Protein AF-A0A377H0F0-F1 (afdb_monomer)

Mean predicted aligned error: 3.4 Å

Secondary structure (DSSP, 8-state):
--TTS--EEE---HHHH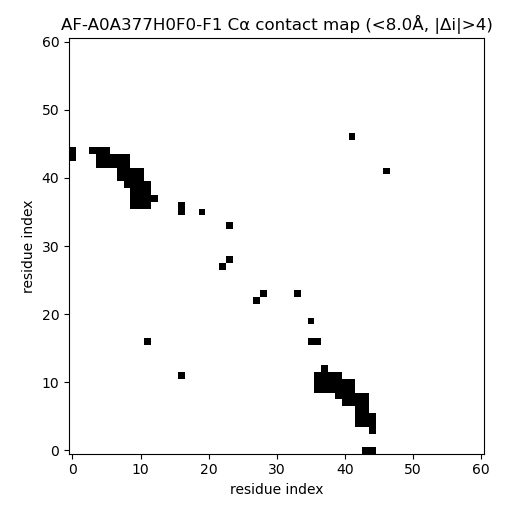HHHHHHHHHHPPTT-------S-EEEHHHHHHHHHHHHHHHH--

Organism: NCBI:txid858

Radius of gyration: 16.71 Å; Cα contacts (8 Å, |Δi|>4): 45; chains: 1; bounding box: 34×29×44 Å

Foldseek 3Di:
DPDPQQDKDFDDDPVVVVVVVVCCVVPNDPPDDDDDTNVHIDGRVVVVVVVVVVVCVVPVD

pLDDT: mean 96.26, std 4.87, range [65.5, 98.5]

Nearest PDB structures (foldseek):
  6bi4-assembly2_B  TM=9.862E-01  e=1.297E-03  Bacillus anthracis str. Ames
  6bi4-assembly2_C  TM=9.773E-01  e=2.440E-03  Bacillus anthracis str. Ames
  1bxk-assembly1_A  TM=9.327E-01  e=4.281E-03  Escherichia coli

Solvent-accessible surface area (backbone atoms only — not comparable to full-atom values): 3850 Å² total; per-residue (Å²): 117,76,81,88,16,80,57,70,45,66,55,58,58,68,72,59,54,52,52,51,52,52,48,44,74,78,68,51,62,91,92,66,86,83,89,87,80,44,91,39,72,43,37,50,48,57,55,52,52,52,51,51,54,51,48,53,56,64,74,76,104

Structure (mmCIF, N/CA/C/O backbone):
data_AF-A0A377H0F0-F1
#
_entry.id   AF-A0A377H0F0-F1
#
loop_
_atom_site.group_PDB
_atom_site.id
_atom_site.type_symbol
_atom_site.label_atom_id
_atom_site.label_alt_id
_atom_site.label_comp_id
_atom_site.label_asym_id
_atom_site.label_entity_id
_atom_site.label_seq_id
_atom_site.pdbx_PDB_ins_code
_atom_site.Cartn_x
_atom_site.Cartn_y
_atom_site.Cartn_z
_atom_site.occupancy
_atom_site.B_iso_or_equiv
_atom_site.auth_seq_id
_atom_site.auth_comp_id
_atom_site.auth_asym_id
_atom_site.auth_atom_id
_atom_site.pdbx_PDB_model_num
ATOM 1 N N . MET A 1 1 ? 10.296 8.075 -15.235 1.00 80.00 1 MET A N 1
ATOM 2 C CA . MET A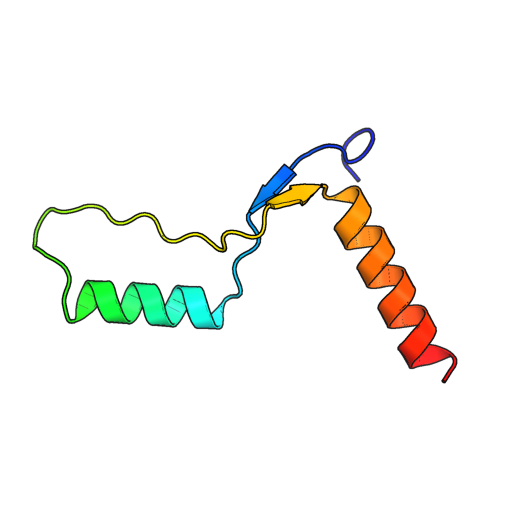 1 1 ? 10.805 8.013 -13.849 1.00 80.00 1 MET A CA 1
ATOM 3 C C . MET A 1 1 ? 11.403 9.355 -13.506 1.00 80.00 1 MET A C 1
ATOM 5 O O . MET A 1 1 ? 12.080 9.913 -14.357 1.00 80.00 1 MET A O 1
ATOM 9 N N . TYR A 1 2 ? 11.100 9.910 -12.334 1.00 87.44 2 TYR A N 1
ATOM 10 C CA . TYR A 1 2 ? 11.756 11.142 -11.893 1.00 87.44 2 TYR A CA 1
ATOM 11 C C . TYR A 1 2 ? 13.186 10.816 -11.454 1.00 87.44 2 TYR A C 1
ATOM 13 O O . TYR A 1 2 ? 13.364 9.980 -10.567 1.00 87.44 2 TYR A O 1
ATOM 21 N N . GLY A 1 3 ? 14.176 11.457 -12.080 1.00 94.44 3 GLY A N 1
ATOM 22 C CA . GLY A 1 3 ? 15.591 11.167 -11.839 1.00 94.44 3 GLY A CA 1
ATOM 23 C C . GLY A 1 3 ? 15.957 9.721 -12.186 1.00 94.44 3 GLY A C 1
ATOM 24 O O . GLY A 1 3 ? 15.486 9.172 -13.182 1.00 94.44 3 GLY A O 1
ATOM 25 N N . ASP A 1 4 ? 16.769 9.107 -11.332 1.00 96.44 4 ASP A N 1
ATOM 26 C CA . ASP A 1 4 ? 17.189 7.702 -11.420 1.00 96.44 4 ASP A CA 1
ATOM 27 C C . ASP A 1 4 ? 16.125 6.703 -10.920 1.00 96.44 4 ASP A C 1
ATOM 29 O O . ASP A 1 4 ? 16.271 5.495 -11.092 1.00 96.44 4 ASP A O 1
ATOM 33 N N . GLY A 1 5 ? 15.022 7.198 -10.350 1.00 97.12 5 GLY A N 1
ATOM 34 C CA . GLY A 1 5 ? 13.946 6.370 -9.817 1.00 97.12 5 GLY A CA 1
ATOM 35 C C . GLY A 1 5 ? 14.166 5.839 -8.396 1.00 97.12 5 GLY A C 1
ATOM 36 O O . GLY A 1 5 ? 13.334 5.049 -7.958 1.00 97.12 5 GLY A O 1
ATOM 37 N N . SER A 1 6 ? 15.182 6.322 -7.671 1.00 97.50 6 SER A N 1
ATOM 38 C CA . SER A 1 6 ? 15.525 5.949 -6.278 1.00 97.50 6 SER A CA 1
ATOM 39 C C . SER A 1 6 ? 14.521 6.407 -5.207 1.00 97.50 6 SER A C 1
ATOM 41 O O . SER A 1 6 ? 14.674 6.135 -4.019 1.00 97.50 6 SER A O 1
ATOM 43 N N . ASN A 1 7 ? 13.465 7.121 -5.602 1.00 97.81 7 ASN A N 1
ATOM 44 C CA . ASN A 1 7 ? 12.390 7.510 -4.695 1.00 97.81 7 ASN A CA 1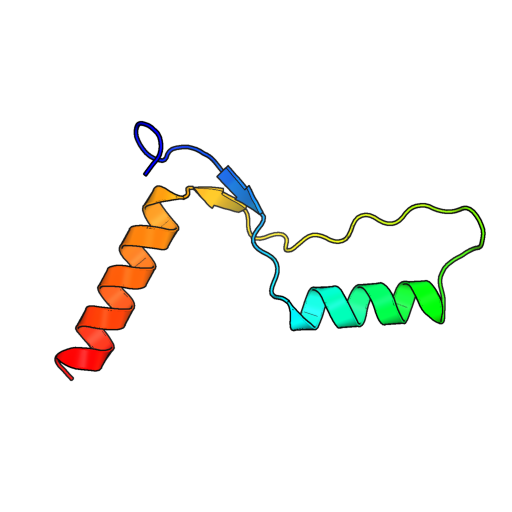
ATOM 45 C C . ASN A 1 7 ? 11.686 6.268 -4.126 1.00 97.81 7 ASN A C 1
ATOM 47 O O . ASN A 1 7 ? 11.060 5.526 -4.885 1.00 97.81 7 ASN A O 1
ATOM 51 N N . VAL A 1 8 ? 11.717 6.116 -2.801 1.00 97.12 8 VAL A N 1
ATOM 52 C CA . VAL A 1 8 ? 11.012 5.055 -2.069 1.00 97.12 8 VAL A CA 1
ATOM 53 C C . VAL A 1 8 ? 9.575 5.480 -1.758 1.00 97.12 8 VAL A C 1
ATOM 55 O O . VAL A 1 8 ? 9.314 6.642 -1.416 1.00 97.12 8 VAL A O 1
ATOM 58 N N . ARG A 1 9 ? 8.625 4.555 -1.907 1.00 96.88 9 ARG A N 1
ATOM 59 C CA . ARG A 1 9 ? 7.218 4.711 -1.503 1.00 96.88 9 ARG A CA 1
ATOM 60 C C . ARG A 1 9 ? 6.747 3.453 -0.780 1.00 96.88 9 ARG A C 1
ATOM 62 O O . ARG A 1 9 ? 7.118 2.361 -1.191 1.00 96.88 9 ARG A O 1
ATOM 69 N N . ASP A 1 10 ? 5.912 3.619 0.245 1.00 96.69 10 ASP A N 1
ATOM 70 C CA . ASP A 1 10 ? 5.156 2.520 0.860 1.00 96.69 10 ASP A CA 1
ATOM 71 C C . ASP A 1 10 ? 3.862 2.285 0.063 1.00 96.69 10 ASP A C 1
ATOM 73 O O . ASP A 1 10 ? 3.018 3.180 -0.054 1.00 96.69 10 ASP A O 1
ATOM 77 N N . TRP A 1 11 ? 3.723 1.100 -0.531 1.00 96.06 11 TRP A N 1
ATOM 78 C CA . TRP A 1 11 ? 2.610 0.756 -1.412 1.00 96.06 11 TRP A CA 1
ATOM 79 C C . TRP A 1 11 ? 1.505 0.009 -0.663 1.00 96.06 11 TRP A C 1
ATOM 81 O O . TRP A 1 11 ? 1.673 -1.141 -0.267 1.00 96.06 11 TRP A O 1
ATOM 91 N N . LEU A 1 12 ? 0.324 0.621 -0.563 1.00 96.69 12 LEU A N 1
ATOM 92 C CA . LEU A 1 12 ? -0.863 0.025 0.053 1.00 96.69 12 LEU A CA 1
ATOM 93 C C . LEU A 1 12 ? -1.948 -0.262 -0.989 1.00 96.69 12 LEU A C 1
ATOM 95 O O . LEU A 1 12 ? -2.319 0.603 -1.786 1.00 96.69 12 LEU A O 1
ATOM 99 N N . TYR A 1 13 ? -2.511 -1.471 -0.956 1.00 96.81 13 TYR A N 1
ATOM 100 C CA . TYR A 1 13 ? -3.625 -1.821 -1.828 1.00 96.81 13 TYR A CA 1
ATOM 101 C C . TYR A 1 13 ? -4.916 -1.106 -1.409 1.00 96.81 13 TYR A C 1
ATOM 103 O O . TYR A 1 13 ? -5.308 -1.105 -0.241 1.00 96.81 13 TYR A O 1
ATOM 111 N N . VAL A 1 14 ? -5.632 -0.547 -2.389 1.00 97.31 14 VAL A N 1
ATOM 112 C CA . VAL A 1 14 ? -6.810 0.310 -2.161 1.00 97.31 14 VAL A CA 1
ATOM 113 C C . VAL A 1 14 ? -7.899 -0.355 -1.315 1.00 97.31 14 VAL A C 1
ATOM 115 O O . VAL A 1 14 ? -8.527 0.298 -0.485 1.00 97.31 14 VAL A O 1
ATOM 118 N N . ARG A 1 15 ? -8.128 -1.665 -1.477 1.00 98.12 15 ARG A N 1
ATOM 119 C CA . ARG A 1 15 ? -9.162 -2.356 -0.690 1.00 98.12 15 ARG A CA 1
ATOM 120 C C . ARG A 1 15 ? -8.771 -2.498 0.774 1.00 98.12 15 ARG A C 1
ATOM 122 O O . ARG A 1 15 ? -9.658 -2.476 1.619 1.00 98.12 15 ARG A O 1
ATOM 129 N N . ASP A 1 16 ? -7.486 -2.638 1.072 1.00 97.38 16 ASP A N 1
ATOM 130 C CA . ASP A 1 16 ? -7.022 -2.749 2.453 1.00 97.38 16 ASP A CA 1
ATOM 131 C C . ASP A 1 16 ? -7.009 -1.379 3.134 1.00 97.38 16 ASP A C 1
ATOM 133 O O . ASP A 1 16 ? -7.415 -1.280 4.289 1.00 97.38 16 ASP A O 1
ATOM 137 N N . HIS A 1 17 ? -6.718 -0.308 2.385 1.00 97.81 17 HIS A N 1
ATOM 138 C CA . HIS A 1 17 ? -6.958 1.058 2.854 1.00 97.81 17 HIS A CA 1
ATOM 139 C C . HIS A 1 17 ? -8.429 1.279 3.241 1.00 97.81 17 HIS A C 1
ATOM 141 O O . HIS A 1 17 ? -8.718 1.735 4.345 1.00 97.81 17 HIS A O 1
ATOM 147 N N . ASN A 1 18 ? -9.371 0.889 2.374 1.00 98.25 18 ASN A N 1
ATOM 148 C CA . A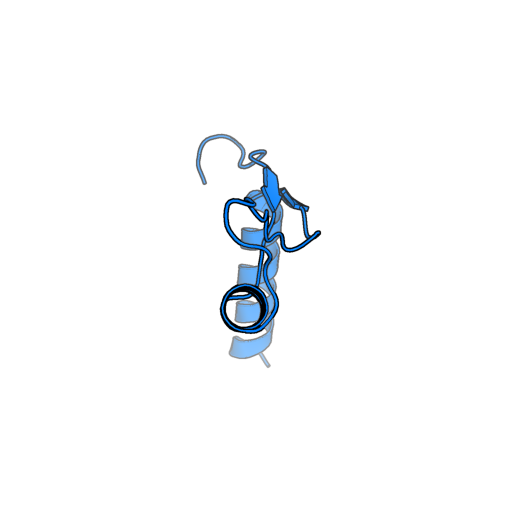SN A 1 18 ? -10.801 1.049 2.654 1.00 98.25 18 ASN A CA 1
ATOM 149 C C . ASN A 1 18 ? -11.252 0.254 3.889 1.00 98.25 18 ASN A C 1
ATOM 151 O O . ASN A 1 18 ? -12.015 0.777 4.696 1.00 98.25 18 ASN A O 1
ATOM 155 N N . LYS A 1 19 ? -10.768 -0.984 4.065 1.00 98.19 19 LYS A N 1
ATOM 156 C CA . LYS A 1 19 ? -11.046 -1.778 5.275 1.00 98.19 19 LYS A CA 1
ATOM 157 C C . LYS A 1 19 ? -10.510 -1.097 6.532 1.00 98.19 19 LYS A C 1
ATOM 159 O O . LYS A 1 19 ? -11.194 -1.074 7.545 1.00 98.19 19 LYS A O 1
ATOM 164 N N . ALA A 1 20 ? -9.304 -0.535 6.476 1.00 97.88 20 ALA A N 1
ATOM 165 C CA . ALA A 1 20 ? -8.719 0.154 7.619 1.00 97.88 20 ALA A CA 1
ATOM 166 C C . ALA A 1 20 ? -9.515 1.416 7.994 1.00 97.88 20 ALA A C 1
ATOM 168 O O . ALA A 1 20 ? -9.762 1.651 9.175 1.00 97.88 20 ALA A O 1
ATOM 169 N N . VAL A 1 21 ? -9.987 2.186 7.007 1.00 98.12 21 VAL A N 1
ATOM 170 C CA . VAL A 1 21 ? -10.894 3.323 7.246 1.00 98.12 21 VAL A CA 1
ATOM 171 C C . VAL A 1 21 ? -12.208 2.857 7.879 1.00 98.12 21 VAL A C 1
ATOM 173 O O . VAL A 1 21 ? -12.646 3.446 8.865 1.00 98.12 21 VAL A O 1
ATOM 176 N N . ASP A 1 22 ? -12.807 1.777 7.373 1.00 98.50 22 ASP A N 1
ATOM 177 C CA . ASP A 1 22 ? -14.024 1.190 7.947 1.00 98.50 22 ASP A CA 1
ATOM 178 C C . ASP A 1 22 ? -13.820 0.747 9.410 1.00 98.50 22 ASP A C 1
ATOM 180 O O . ASP A 1 22 ? -14.654 1.020 10.273 1.00 98.50 22 ASP A O 1
ATOM 184 N N . MET A 1 23 ? -12.666 0.160 9.741 1.00 98.25 23 MET A N 1
ATOM 185 C CA . MET A 1 23 ? -12.315 -0.183 11.124 1.00 98.25 23 MET A CA 1
ATOM 186 C C . MET A 1 23 ? -12.200 1.053 12.025 1.00 98.25 23 MET A C 1
ATOM 188 O O . MET A 1 23 ? -12.673 1.027 13.161 1.00 98.25 23 MET A O 1
ATOM 192 N N . VAL A 1 24 ? -11.604 2.145 11.536 1.00 98.25 24 VAL A N 1
ATOM 193 C CA . VAL A 1 24 ? -11.506 3.403 12.297 1.00 98.25 24 VAL A CA 1
ATOM 194 C C . VAL A 1 24 ? -12.891 4.012 12.528 1.00 98.25 24 VAL A C 1
ATOM 196 O O . VAL A 1 24 ? -13.163 4.490 13.625 1.00 98.25 24 VAL A O 1
ATOM 199 N N . ILE A 1 25 ? -13.791 3.950 11.545 1.00 97.88 25 ILE A N 1
ATOM 200 C CA . ILE A 1 25 ? -15.169 4.440 11.694 1.00 97.88 25 ILE A CA 1
ATOM 201 C C . ILE A 1 25 ? -15.927 3.643 12.764 1.00 97.88 25 ILE A C 1
ATOM 203 O O . ILE A 1 25 ? -16.595 4.233 13.610 1.00 97.88 25 ILE A O 1
ATOM 207 N N . ASN A 1 26 ? -15.823 2.312 12.741 1.00 98.44 26 ASN A N 1
ATOM 208 C CA . ASN A 1 26 ? -16.621 1.443 13.609 1.00 98.44 26 ASN A CA 1
ATOM 209 C C . ASN A 1 26 ? -16.004 1.201 14.995 1.00 98.44 26 ASN A C 1
ATOM 211 O O . ASN A 1 26 ? -16.698 0.767 15.914 1.00 98.44 26 ASN A O 1
ATOM 215 N N . SER A 1 27 ? -14.694 1.387 15.156 1.00 98.00 27 SER A N 1
ATOM 216 C CA . SER A 1 27 ? -13.971 0.996 16.378 1.00 98.00 27 SER A CA 1
ATOM 217 C C . SER A 1 27 ? -12.848 1.955 16.778 1.00 98.00 27 SER A C 1
ATOM 219 O O . SER A 1 27 ? -12.128 1.689 17.741 1.00 98.00 27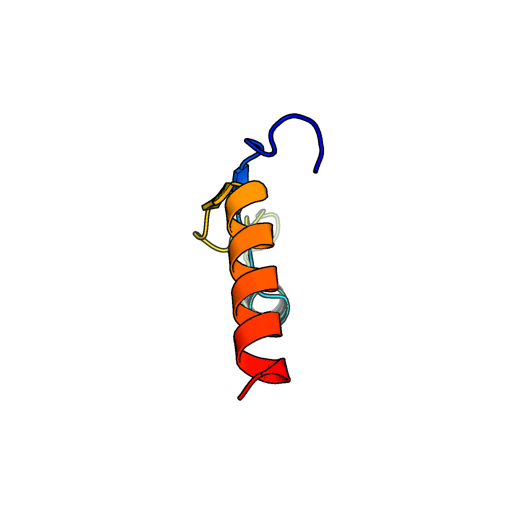 SER A O 1
ATOM 221 N N . GLY A 1 28 ? -12.683 3.069 16.065 1.00 97.81 28 GLY A N 1
ATOM 222 C CA . GLY A 1 28 ? -11.744 4.120 16.434 1.00 97.81 28 GLY A CA 1
ATOM 223 C C . GLY A 1 28 ? -12.175 4.864 17.698 1.00 97.81 28 GLY A C 1
ATOM 224 O O . GLY A 1 28 ? -13.350 4.930 18.061 1.00 97.81 28 GLY A O 1
ATOM 225 N N . LYS A 1 29 ? -11.199 5.454 18.382 1.00 98.44 29 LYS A N 1
ATOM 226 C CA . LYS A 1 29 ? -11.410 6.297 19.556 1.00 98.44 29 LYS A CA 1
ATOM 227 C C . LYS A 1 29 ? -11.548 7.751 19.109 1.00 98.44 29 LYS A C 1
ATOM 229 O O . LYS A 1 29 ? -10.752 8.254 18.319 1.00 98.44 29 LYS A O 1
ATOM 234 N N . LEU A 1 30 ? -12.569 8.427 19.632 1.00 97.06 30 LEU A N 1
ATOM 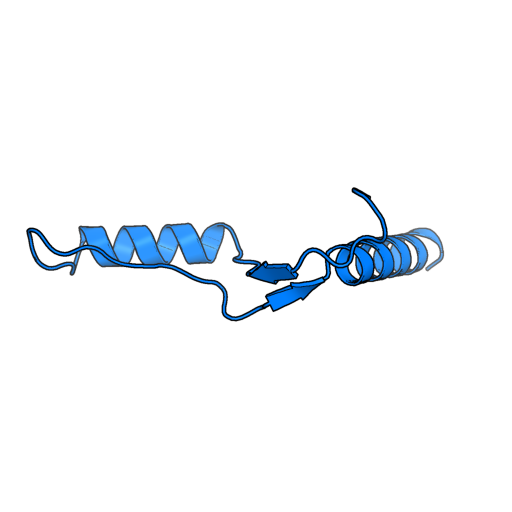235 C CA . LEU A 1 30 ? -12.860 9.817 19.292 1.00 97.06 30 LEU A CA 1
ATOM 236 C C . LEU A 1 30 ? -11.655 10.725 19.583 1.00 97.06 30 LEU A C 1
ATOM 238 O O . LEU A 1 30 ? -11.108 10.699 20.685 1.00 97.06 30 LEU A O 1
ATOM 242 N N . GLY A 1 31 ? -11.291 11.547 18.598 1.00 97.50 31 GLY A N 1
ATOM 243 C CA . GLY A 1 31 ? -10.188 12.506 18.689 1.00 97.50 31 GLY A CA 1
ATOM 244 C C . GLY A 1 31 ? -8.799 11.928 18.398 1.00 97.50 31 GLY A C 1
ATOM 245 O O . GLY A 1 31 ? -7.844 12.697 18.354 1.00 97.50 31 GLY A O 1
ATOM 246 N N . GLU A 1 32 ? -8.672 10.617 18.176 1.00 98.38 32 GLU A N 1
ATOM 247 C CA . GLU A 1 32 ? -7.397 9.997 17.798 1.00 98.38 32 GLU A CA 1
ATOM 248 C C . GLU A 1 32 ? -7.124 10.102 16.290 1.00 98.38 32 GLU A C 1
ATOM 250 O O . GLU A 1 32 ? -8.039 10.214 15.469 1.00 98.38 32 GLU A O 1
ATOM 255 N N . VAL A 1 33 ? -5.842 10.019 15.927 1.00 97.88 33 VAL A N 1
ATOM 256 C CA . VAL A 1 33 ? -5.363 9.998 14.538 1.00 97.88 33 VAL A CA 1
ATOM 257 C C . VAL A 1 33 ? -4.714 8.647 14.254 1.00 97.88 33 VAL A C 1
ATOM 259 O O . VAL A 1 33 ? -3.891 8.171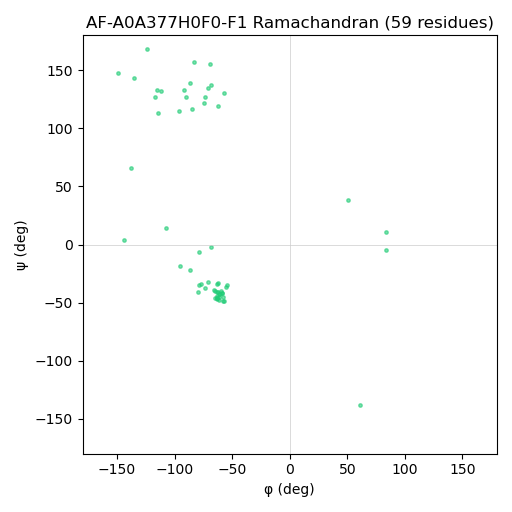 15.033 1.00 97.88 33 VAL A O 1
ATOM 262 N N . TYR A 1 34 ? -5.064 8.045 13.118 1.00 97.88 34 TYR A N 1
ATOM 263 C CA . TYR A 1 34 ? -4.590 6.723 12.716 1.00 97.88 34 TYR A CA 1
ATOM 264 C C . TYR A 1 34 ? -3.776 6.816 11.425 1.00 97.88 34 TYR A C 1
ATOM 266 O O . TYR A 1 34 ? -4.260 7.332 10.419 1.00 97.88 34 TYR A O 1
ATOM 274 N N . ASN A 1 35 ? -2.557 6.273 11.440 1.00 96.62 35 ASN A N 1
ATOM 275 C CA . ASN A 1 35 ? -1.752 6.084 10.235 1.00 96.62 35 ASN A CA 1
ATOM 276 C C . ASN A 1 35 ? -2.055 4.707 9.635 1.00 96.62 35 ASN A C 1
ATOM 278 O O . ASN A 1 35 ? -1.953 3.695 10.327 1.00 96.62 35 ASN A O 1
ATOM 282 N N . ILE A 1 36 ? -2.406 4.670 8.350 1.00 96.19 36 ILE A N 1
ATOM 283 C CA . ILE A 1 36 ? -2.696 3.440 7.605 1.00 96.19 36 ILE A CA 1
ATOM 284 C C . ILE A 1 36 ? -1.615 3.293 6.529 1.00 96.19 36 ILE A C 1
ATOM 286 O O . ILE A 1 36 ? -1.556 4.110 5.612 1.00 96.19 36 ILE A O 1
ATOM 290 N N . GLY A 1 37 ? -0.767 2.271 6.652 1.00 94.19 37 GLY A N 1
ATOM 291 C CA . GLY A 1 37 ? 0.353 1.994 5.742 1.00 94.19 37 GLY A CA 1
ATOM 292 C C . GLY A 1 37 ? 0.294 0.588 5.145 1.00 94.19 37 GLY A C 1
ATOM 293 O O . GLY A 1 37 ? -0.504 -0.242 5.583 1.00 94.19 37 GLY A O 1
ATOM 294 N N . GLY A 1 38 ? 1.121 0.340 4.129 1.00 92.81 38 GLY A N 1
ATOM 295 C CA . GLY A 1 38 ? 1.219 -0.944 3.425 1.00 92.81 38 GLY A CA 1
ATOM 296 C C . GLY A 1 38 ? 2.324 -1.857 3.952 1.00 92.81 38 GLY A C 1
ATOM 297 O O . GLY A 1 38 ? 2.270 -3.061 3.708 1.00 92.81 38 GLY A O 1
ATOM 298 N N . PHE A 1 39 ? 3.297 -1.297 4.683 1.00 92.94 39 PHE A N 1
ATOM 299 C CA . PHE A 1 39 ? 4.532 -1.981 5.086 1.00 92.94 39 PHE A CA 1
ATOM 300 C C . PHE A 1 39 ? 5.238 -2.659 3.898 1.00 92.94 39 PHE A C 1
ATOM 302 O O . PHE A 1 39 ? 5.756 -3.771 3.994 1.00 92.94 39 PHE A O 1
ATOM 309 N N . ASN A 1 40 ? 5.207 -1.982 2.752 1.00 94.88 40 ASN A N 1
ATOM 310 C CA . ASN A 1 40 ? 5.700 -2.462 1.473 1.00 94.88 40 ASN A CA 1
ATOM 311 C C . ASN A 1 40 ? 6.457 -1.329 0.767 1.00 94.88 40 ASN A C 1
ATOM 313 O O . ASN A 1 40 ? 6.016 -0.780 -0.247 1.00 94.88 40 ASN A O 1
ATOM 317 N N . GLU A 1 41 ? 7.573 -0.937 1.376 1.00 97.38 41 GLU A N 1
ATOM 318 C CA . GLU A 1 41 ? 8.471 0.093 0.867 1.00 97.38 41 GLU A CA 1
ATOM 319 C C . GLU A 1 41 ? 9.266 -0.428 -0.331 1.00 97.38 41 GLU A C 1
ATOM 321 O O . GLU A 1 41 ? 9.915 -1.467 -0.252 1.00 97.38 41 GLU A O 1
ATOM 326 N N . GLU A 1 42 ? 9.232 0.304 -1.441 1.00 97.56 42 GLU A N 1
ATOM 327 C CA . GLU A 1 42 ? 9.980 -0.059 -2.642 1.00 97.56 42 GLU A CA 1
ATOM 328 C C . GLU A 1 42 ? 10.394 1.190 -3.426 1.00 9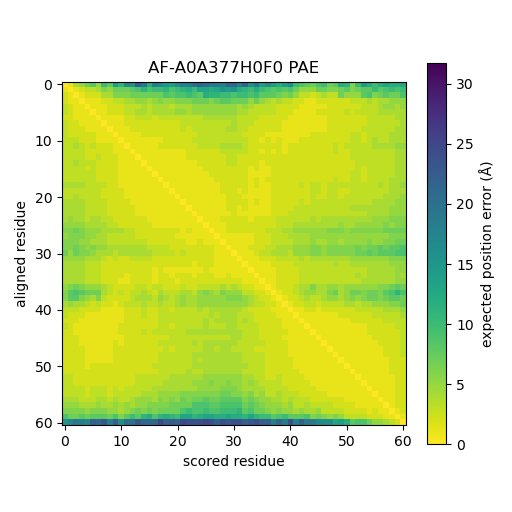7.56 42 GLU A C 1
ATOM 330 O O . GLU A 1 42 ? 9.680 2.202 -3.455 1.00 97.56 42 GLU A O 1
ATOM 335 N N . GLU A 1 43 ? 11.550 1.118 -4.084 1.00 98.00 43 GLU A N 1
ATOM 336 C CA . GLU A 1 43 ? 11.983 2.128 -5.039 1.00 98.00 43 GLU A CA 1
ATOM 337 C C . GLU A 1 43 ? 11.096 2.087 -6.279 1.00 98.00 43 GLU A C 1
ATOM 339 O O . GLU A 1 43 ? 10.814 1.034 -6.862 1.00 98.00 43 GLU A O 1
ATOM 344 N N . ASN A 1 44 ? 10.716 3.261 -6.773 1.00 97.69 44 ASN A N 1
ATOM 345 C CA . ASN A 1 44 ? 9.864 3.342 -7.951 1.00 97.69 44 ASN A CA 1
ATOM 346 C C . ASN A 1 44 ? 10.457 2.562 -9.151 1.00 97.69 44 ASN A C 1
ATOM 348 O O . ASN A 1 44 ? 9.703 2.033 -9.972 1.00 97.69 44 ASN A O 1
ATOM 352 N N . ILE A 1 45 ? 11.791 2.527 -9.310 1.00 98.00 45 ILE A N 1
ATOM 353 C CA . ILE A 1 45 ? 12.435 1.856 -10.453 1.00 98.00 45 ILE A CA 1
ATOM 354 C C . ILE A 1 45 ? 12.164 0.346 -10.468 1.00 98.00 45 ILE A C 1
ATOM 356 O O . ILE A 1 45 ? 11.984 -0.235 -11.542 1.00 98.00 45 ILE A O 1
ATOM 360 N N . ASN A 1 46 ? 12.068 -0.279 -9.297 1.00 97.88 46 ASN A N 1
ATOM 361 C CA . ASN A 1 46 ? 11.803 -1.707 -9.172 1.00 97.88 46 ASN A CA 1
ATOM 362 C C . ASN A 1 46 ? 10.340 -2.028 -9.502 1.00 97.88 46 ASN A C 1
ATOM 364 O O . ASN A 1 46 ? 10.077 -2.993 -10.220 1.00 97.88 46 ASN A O 1
ATOM 368 N N . ILE A 1 47 ? 9.401 -1.157 -9.117 1.00 97.38 47 ILE A N 1
ATOM 369 C CA . ILE A 1 47 ? 7.982 -1.276 -9.496 1.00 97.38 47 ILE A CA 1
ATOM 370 C C . ILE A 1 47 ? 7.795 -1.230 -11.018 1.00 97.38 47 ILE A C 1
ATOM 372 O O . ILE A 1 47 ? 7.041 -2.029 -11.582 1.00 97.38 47 ILE A O 1
ATOM 376 N N . VAL A 1 48 ? 8.503 -0.334 -11.713 1.00 97.25 48 VAL A N 1
ATOM 377 C CA . VAL A 1 48 ? 8.438 -0.256 -13.182 1.00 97.25 48 VAL A CA 1
ATOM 378 C C . VAL A 1 48 ? 8.987 -1.523 -13.832 1.00 97.25 48 VAL A C 1
ATOM 380 O O . VAL A 1 48 ? 8.330 -2.074 -14.716 1.00 97.25 48 VAL A O 1
ATOM 383 N N . LYS A 1 49 ? 10.149 -2.017 -13.383 1.00 97.94 49 LYS A N 1
ATOM 384 C CA . LYS A 1 49 ? 10.735 -3.271 -13.890 1.00 97.94 49 LYS A CA 1
ATOM 385 C C . LYS A 1 49 ? 9.779 -4.448 -13.700 1.00 97.94 49 LYS A C 1
ATOM 387 O O . LYS A 1 49 ? 9.487 -5.150 -14.662 1.00 97.94 49 LYS A O 1
ATOM 392 N N . LEU A 1 50 ? 9.216 -4.595 -12.498 1.00 97.94 50 LEU A N 1
ATOM 393 C CA . LEU A 1 50 ? 8.240 -5.639 -12.189 1.00 97.94 50 LEU A CA 1
ATOM 394 C C . LEU A 1 50 ? 7.002 -5.548 -13.095 1.00 97.94 50 LEU A C 1
ATOM 396 O O . LEU A 1 50 ? 6.511 -6.563 -13.585 1.00 97.94 50 LEU A O 1
ATOM 400 N N . THR A 1 51 ? 6.510 -4.334 -13.353 1.00 97.69 51 THR A N 1
ATOM 401 C CA . THR A 1 51 ? 5.357 -4.102 -14.236 1.00 97.69 51 THR A CA 1
ATOM 402 C C . THR A 1 51 ? 5.654 -4.531 -15.674 1.00 97.69 51 THR A C 1
ATOM 404 O O . THR A 1 51 ? 4.844 -5.232 -16.281 1.00 97.69 51 THR A O 1
ATOM 407 N N . ILE A 1 52 ? 6.820 -4.158 -16.213 1.00 98.00 52 ILE A N 1
ATOM 408 C CA . ILE A 1 52 ? 7.255 -4.559 -17.561 1.00 98.00 52 ILE A CA 1
ATOM 409 C C . ILE A 1 52 ? 7.374 -6.083 -17.645 1.00 98.00 52 ILE A C 1
ATOM 411 O O . ILE A 1 52 ? 6.809 -6.685 -18.560 1.00 98.00 52 ILE A O 1
ATOM 415 N N . ASP A 1 53 ? 8.032 -6.711 -16.670 1.00 98.38 53 ASP A N 1
ATOM 416 C CA . ASP A 1 53 ? 8.198 -8.165 -16.614 1.00 98.38 53 ASP A CA 1
ATOM 417 C C . ASP A 1 53 ? 6.846 -8.890 -16.586 1.00 98.38 53 ASP A C 1
ATOM 419 O O . ASP A 1 53 ? 6.660 -9.893 -17.279 1.00 98.38 53 ASP A O 1
ATOM 423 N N . MET A 1 54 ? 5.877 -8.381 -15.818 1.00 98.12 54 MET A N 1
ATOM 424 C CA . MET A 1 54 ? 4.519 -8.930 -15.783 1.00 98.12 54 MET A CA 1
ATOM 425 C C . MET A 1 54 ? 3.816 -8.806 -17.135 1.00 98.12 54 MET A C 1
ATOM 427 O O . MET A 1 54 ? 3.224 -9.781 -17.595 1.00 98.12 54 MET A O 1
ATOM 431 N N . ILE A 1 55 ? 3.908 -7.652 -17.799 1.00 98.25 55 ILE A N 1
ATOM 432 C CA . ILE A 1 55 ? 3.298 -7.451 -19.120 1.00 98.25 55 ILE A CA 1
ATOM 433 C C . ILE A 1 55 ? 3.925 -8.393 -20.151 1.00 98.25 55 ILE A C 1
ATOM 435 O O . ILE A 1 55 ? 3.194 -9.066 -20.872 1.00 98.25 55 ILE A O 1
ATOM 439 N N . VAL A 1 56 ? 5.257 -8.503 -20.193 1.00 98.12 56 VAL A N 1
ATOM 440 C CA . VAL A 1 56 ? 5.959 -9.425 -21.104 1.00 98.12 56 VAL A CA 1
ATOM 441 C C . VAL A 1 56 ? 5.502 -10.864 -20.864 1.00 98.12 56 VAL A C 1
ATOM 443 O O . VAL A 1 56 ? 5.178 -11.576 -21.812 1.00 98.12 56 VAL A O 1
ATOM 446 N N . ARG A 1 57 ? 5.404 -11.282 -19.597 1.00 97.62 57 ARG A N 1
ATOM 447 C CA . ARG A 1 57 ? 4.906 -12.616 -19.237 1.00 97.62 57 ARG A CA 1
ATOM 448 C C . ARG A 1 57 ? 3.459 -12.850 -19.656 1.00 97.62 57 ARG A C 1
ATOM 450 O O . ARG A 1 57 ? 3.125 -13.990 -19.931 1.00 97.62 57 ARG A O 1
ATOM 457 N N . ILE A 1 58 ? 2.603 -11.831 -19.652 1.00 97.44 58 ILE A N 1
ATOM 458 C CA . ILE A 1 58 ? 1.191 -11.970 -20.038 1.00 97.44 58 ILE A CA 1
ATOM 459 C C . ILE A 1 58 ? 1.033 -11.986 -21.562 1.00 97.44 58 ILE A C 1
ATOM 461 O O . ILE A 1 58 ? 0.231 -12.754 -22.072 1.00 97.44 58 ILE A O 1
ATOM 465 N N . VAL A 1 59 ? 1.777 -11.144 -22.282 1.00 97.06 59 VAL A N 1
ATOM 466 C CA . VAL A 1 59 ? 1.623 -10.954 -23.735 1.00 97.06 59 VAL A CA 1
ATOM 467 C C . VAL A 1 59 ? 2.283 -12.068 -24.548 1.00 97.06 59 VAL A C 1
ATOM 469 O O . VAL A 1 59 ? 1.779 -12.418 -25.610 1.00 97.06 59 VAL A O 1
ATOM 472 N N . TYR A 1 60 ? 3.412 -12.601 -24.076 1.00 93.00 60 TYR A N 1
ATOM 473 C CA . TYR A 1 60 ? 4.197 -13.612 -24.797 1.00 93.00 60 TYR A CA 1
ATOM 474 C C . TYR A 1 60 ? 4.094 -15.020 -24.184 1.00 93.00 60 TYR A C 1
ATOM 476 O O . TYR A 1 60 ? 4.912 -15.886 -24.498 1.00 93.00 60 TYR A O 1
ATOM 484 N N . ARG A 1 61 ? 3.122 -15.240 -23.293 1.00 65.50 61 ARG A N 1
ATOM 485 C CA . ARG A 1 61 ? 2.642 -16.580 -22.924 1.00 65.50 61 ARG A CA 1
ATOM 486 C C . ARG A 1 61 ? 1.494 -16.985 -23.832 1.00 65.50 61 ARG A C 1
ATOM 488 O O . ARG A 1 61 ? 1.405 -18.202 -24.092 1.00 65.50 61 ARG A O 1
#

InterPro domains:
  IPR016040 NAD(P)-binding domain [PF16363] (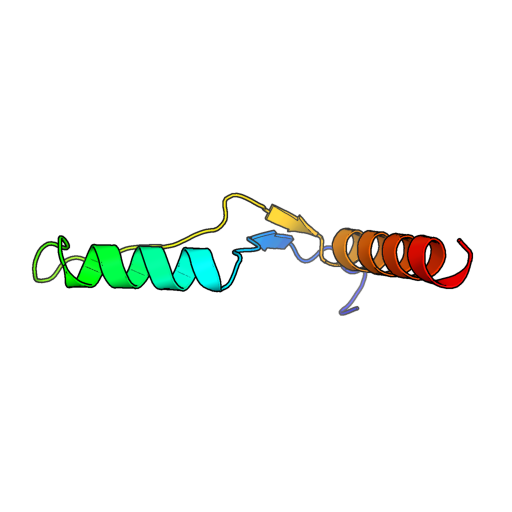2-50)
  IPR036291 NAD(P)-binding domain superfamily [SSF51735] (1-52)

Sequence (61 aa):
MYGDGSNVRDWLYVRDHNKAVDMVINSGKLGEVYNIGGFNEEENINIVKLTIDMIVRIVYR